Protein AF-A0A5C9BPL4-F1 (afdb_monomer)

Nearest PDB structures (foldseek):
  8p8g-assembly1_A  TM=9.977E-01  e=1.700E-07  Azotobacter vinelandii DJ
  6o7s-assembly1_C  TM=9.932E-01  e=1.822E-07  Azotobacter vinelandii
  8bts-assembly2_H  TM=9.972E-01  e=3.629E-07  Azotobacter vinelandii DJ
  6bbl-assembly1_C  TM=9.872E-01  e=3.388E-07  Azotobacter vinelandii

pLDDT: mean 75.64, std 17.24, range [38.12, 92.31]

Structure (mmCIF, N/CA/C/O backbone):
data_AF-A0A5C9BPL4-F1
#
_entry.id   AF-A0A5C9BPL4-F1
#
loop_
_atom_site.group_PDB
_atom_site.id
_atom_site.type_symbol
_atom_site.label_atom_id
_a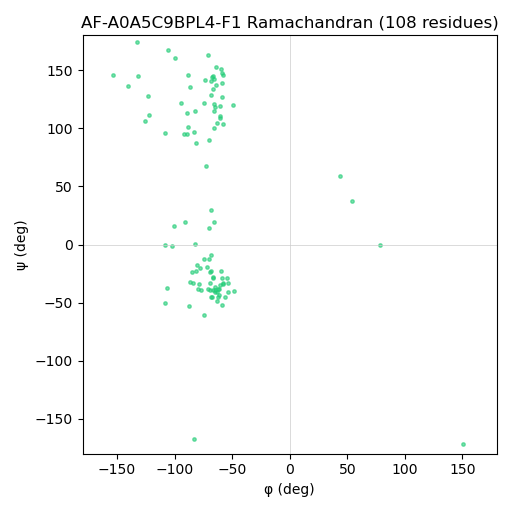tom_site.label_alt_id
_atom_site.label_comp_id
_atom_site.label_asym_id
_atom_site.label_entity_id
_atom_site.label_seq_id
_atom_site.pdbx_PDB_ins_code
_atom_site.Cartn_x
_atom_site.Cartn_y
_atom_site.Cartn_z
_atom_site.occupancy
_atom_site.B_iso_or_equiv
_atom_site.auth_seq_id
_atom_site.auth_comp_id
_atom_site.auth_asym_id
_atom_site.auth_atom_id
_atom_site.pdbx_PDB_model_num
ATOM 1 N N . MET A 1 1 ? -20.343 15.724 -4.264 1.00 44.75 1 MET A N 1
ATOM 2 C CA . MET A 1 1 ? -19.565 14.916 -3.305 1.00 44.75 1 MET A CA 1
ATOM 3 C C . MET A 1 1 ? -20.401 14.808 -2.049 1.00 44.75 1 MET A C 1
ATOM 5 O O . MET A 1 1 ? -20.793 15.842 -1.529 1.00 44.75 1 MET A O 1
ATOM 9 N N . THR A 1 2 ? -20.761 13.600 -1.634 1.00 50.06 2 THR A N 1
ATOM 10 C CA . THR A 1 2 ? -21.468 13.350 -0.374 1.00 50.06 2 THR A CA 1
ATOM 11 C C . THR A 1 2 ? -20.543 13.715 0.783 1.00 50.06 2 THR A C 1
ATOM 13 O O . THR A 1 2 ? -19.474 13.130 0.939 1.00 50.06 2 THR A O 1
ATOM 16 N N . THR A 1 3 ? -20.910 14.737 1.550 1.00 69.44 3 THR A N 1
ATOM 17 C CA . THR A 1 3 ? -20.178 15.170 2.741 1.00 69.44 3 THR A CA 1
ATOM 18 C C . THR A 1 3 ? -20.579 14.272 3.904 1.00 69.44 3 THR A C 1
ATOM 20 O O . THR A 1 3 ? -21.534 14.576 4.611 1.00 69.44 3 THR A O 1
ATOM 23 N N . LEU A 1 4 ? -19.891 13.140 4.054 1.00 78.56 4 LEU A N 1
ATOM 24 C CA . LEU A 1 4 ? -19.980 12.339 5.274 1.00 78.56 4 LEU A CA 1
ATOM 25 C C . LEU A 1 4 ? -19.422 13.147 6.448 1.00 78.56 4 LEU A C 1
ATOM 27 O O . LEU A 1 4 ? -18.394 13.820 6.322 1.00 78.56 4 LEU A O 1
ATOM 31 N N . SER A 1 5 ? -20.110 13.087 7.580 1.00 85.44 5 SER A N 1
ATOM 32 C CA . SER A 1 5 ? -19.636 13.648 8.838 1.00 85.44 5 SER A CA 1
ATOM 33 C C . SER A 1 5 ? -18.466 12.828 9.395 1.00 85.44 5 SER A C 1
ATOM 35 O O . SER A 1 5 ? -18.194 11.692 8.985 1.00 85.44 5 SER A O 1
ATOM 37 N N . ARG A 1 6 ? -17.731 13.422 10.342 1.00 82.19 6 ARG A N 1
ATOM 38 C CA . ARG A 1 6 ? -16.583 12.765 10.978 1.00 82.19 6 ARG A CA 1
ATOM 39 C C . ARG A 1 6 ? -17.002 11.493 11.718 1.00 82.19 6 ARG A C 1
ATOM 41 O O . ARG A 1 6 ? -16.361 10.464 11.554 1.00 82.19 6 ARG A O 1
ATOM 48 N N . GLU A 1 7 ? -18.114 11.566 12.440 1.00 84.56 7 GLU A N 1
ATOM 49 C CA . GLU A 1 7 ? -18.668 10.460 13.226 1.00 84.56 7 GLU A CA 1
ATOM 50 C C . GLU A 1 7 ? -19.113 9.294 12.335 1.00 84.56 7 GLU A C 1
ATOM 52 O O . GLU A 1 7 ? -18.812 8.140 12.628 1.00 84.56 7 GLU A O 1
ATOM 57 N N . GLU A 1 8 ? -19.742 9.586 11.194 1.00 87.12 8 GLU A N 1
ATOM 58 C CA . GLU A 1 8 ? -20.104 8.563 10.203 1.00 87.12 8 GLU A CA 1
ATOM 59 C C . GLU A 1 8 ? -18.863 7.907 9.587 1.00 87.12 8 GLU A C 1
ATOM 61 O O . GLU A 1 8 ? -18.848 6.705 9.337 1.00 87.12 8 GLU A O 1
ATOM 66 N N . THR A 1 9 ? -17.793 8.674 9.368 1.00 86.38 9 THR A N 1
ATOM 67 C CA . THR A 1 9 ? -16.538 8.131 8.832 1.00 86.38 9 THR A CA 1
ATOM 68 C C . THR A 1 9 ? -15.839 7.224 9.848 1.00 86.38 9 THR A C 1
ATOM 70 O O . THR A 1 9 ? -15.315 6.177 9.468 1.00 86.38 9 THR A O 1
ATOM 73 N N . ASP A 1 10 ? -15.859 7.584 11.132 1.00 86.69 10 ASP A N 1
ATOM 74 C CA . ASP A 1 10 ? -15.314 6.754 12.210 1.00 86.69 10 ASP A CA 1
ATOM 75 C C . ASP A 1 10 ? -16.121 5.457 12.397 1.00 86.69 10 ASP A C 1
ATOM 77 O O . ASP A 1 10 ? -15.531 4.386 12.561 1.00 86.69 10 ASP A O 1
ATOM 81 N N . ALA A 1 11 ? -17.453 5.523 12.286 1.00 89.00 11 ALA A N 1
ATOM 82 C CA . ALA A 1 11 ? -18.321 4.344 12.309 1.00 89.00 11 ALA A CA 1
ATOM 83 C C . ALA A 1 11 ? -18.022 3.391 11.138 1.00 89.00 11 ALA A C 1
ATOM 85 O O . ALA A 1 11 ? -17.817 2.196 11.347 1.00 89.00 11 ALA A O 1
ATOM 86 N N . LEU A 1 12 ? -17.872 3.925 9.923 1.0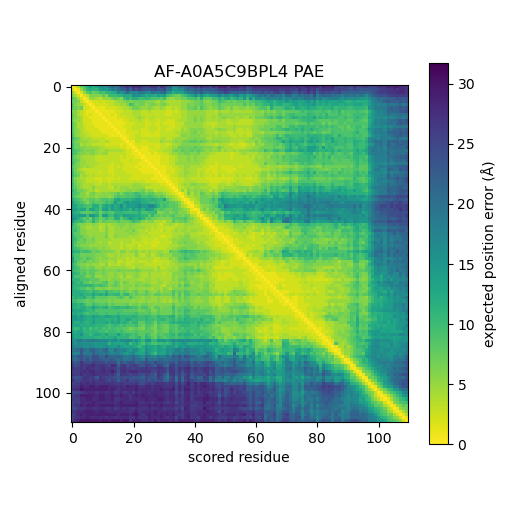0 89.62 12 LEU A N 1
ATOM 87 C CA . LEU A 1 12 ? -17.490 3.136 8.747 1.00 89.62 12 LEU A CA 1
ATOM 88 C C . LEU A 1 12 ? -16.114 2.473 8.906 1.00 89.62 12 LEU A C 1
ATOM 90 O O . LEU A 1 12 ? -15.911 1.336 8.479 1.00 89.62 12 LEU A O 1
ATOM 94 N N . ILE A 1 13 ? -15.147 3.164 9.522 1.00 89.44 13 ILE A N 1
ATOM 95 C CA . ILE A 1 13 ? -13.830 2.581 9.813 1.00 89.44 13 ILE A CA 1
ATOM 96 C C . ILE A 1 13 ? -13.971 1.405 10.788 1.00 89.44 13 ILE A C 1
ATOM 98 O O . ILE A 1 13 ? -13.306 0.385 10.591 1.00 89.44 13 ILE A O 1
ATOM 102 N N . ALA A 1 14 ? -14.828 1.521 11.807 1.00 89.50 14 ALA A N 1
ATOM 103 C CA . ALA A 1 14 ? -15.079 0.445 12.762 1.00 89.50 14 ALA A CA 1
ATOM 104 C C . ALA A 1 14 ? -15.703 -0.784 12.082 1.00 89.50 14 ALA A C 1
ATOM 106 O O . ALA A 1 14 ? -15.153 -1.876 12.218 1.00 89.50 14 ALA A O 1
ATOM 107 N N . GLU A 1 15 ? -16.747 -0.598 11.269 1.00 91.12 15 GLU A N 1
ATOM 108 C CA . GLU A 1 15 ? -17.413 -1.678 10.520 1.00 91.12 15 GLU A CA 1
ATOM 109 C C . GLU A 1 15 ? -16.431 -2.456 9.627 1.00 91.12 15 GLU A C 1
ATOM 111 O O . GLU A 1 15 ? -16.384 -3.686 9.631 1.00 91.12 15 GLU A O 1
ATOM 116 N N . VAL A 1 16 ? -15.566 -1.748 8.893 1.00 90.75 16 VAL A N 1
ATOM 117 C CA . VAL A 1 16 ? -14.560 -2.380 8.021 1.00 90.75 16 VAL A CA 1
ATOM 118 C C . VAL A 1 16 ? -13.508 -3.153 8.827 1.00 90.75 16 VAL A C 1
ATOM 120 O O . VAL A 1 16 ? -12.930 -4.129 8.337 1.00 90.75 16 VAL A O 1
ATOM 123 N N . LEU A 1 17 ? -13.227 -2.728 10.060 1.00 89.62 17 LEU A N 1
ATOM 124 C CA . LEU A 1 17 ? -12.228 -3.353 10.919 1.00 89.62 17 LEU A CA 1
ATOM 125 C C . LEU A 1 17 ? -12.712 -4.652 11.578 1.00 89.62 17 LEU A C 1
ATOM 127 O O . LEU A 1 17 ? -11.863 -5.451 11.971 1.00 89.62 17 LEU A O 1
ATOM 131 N N . GLU A 1 18 ? -14.019 -4.901 11.676 1.00 90.31 18 GLU A N 1
ATOM 132 C CA . GLU A 1 18 ? -14.585 -6.116 12.293 1.00 90.31 18 GLU A CA 1
ATOM 133 C C . GLU A 1 18 ? -14.276 -7.402 11.515 1.00 90.31 18 GLU A C 1
ATOM 135 O O . GLU A 1 18 ? -14.150 -8.475 12.100 1.00 90.31 18 GLU A O 1
ATOM 140 N N . VAL A 1 19 ? -14.082 -7.302 10.198 1.00 92.31 19 VAL A N 1
ATOM 141 C CA . VAL A 1 19 ? -13.785 -8.455 9.328 1.00 92.31 19 VAL A CA 1
ATOM 142 C C . VAL A 1 19 ? -12.359 -8.989 9.541 1.00 92.31 19 VAL A C 1
ATOM 144 O O . VAL A 1 19 ? -12.041 -10.122 9.173 1.00 92.31 19 VAL A O 1
ATOM 147 N N . TYR A 1 20 ? -11.465 -8.185 10.121 1.00 88.38 20 TYR A N 1
ATOM 148 C CA . TYR A 1 20 ? -10.064 -8.557 10.288 1.00 88.38 20 TYR A CA 1
ATOM 149 C C . TYR A 1 20 ? -9.808 -9.322 11.596 1.00 88.38 20 TYR A C 1
ATOM 151 O O . TYR A 1 20 ? -10.362 -8.987 12.638 1.00 88.38 20 TYR A O 1
ATOM 159 N N . PRO A 1 21 ? -8.865 -10.283 11.600 1.00 91.12 21 PRO A N 1
ATOM 160 C CA . PRO A 1 21 ? -8.418 -10.923 12.835 1.00 91.12 21 PRO A CA 1
ATOM 161 C C . PRO A 1 21 ? -7.724 -9.909 13.758 1.00 91.12 21 PRO A C 1
ATOM 163 O O . PRO A 1 21 ? -7.075 -8.978 13.276 1.00 91.12 21 PRO A O 1
ATOM 166 N N . GLU A 1 22 ? -7.759 -10.134 15.076 1.00 89.12 22 GLU A N 1
ATOM 167 C CA . GLU A 1 22 ? -7.332 -9.164 16.107 1.00 89.12 22 GLU A CA 1
ATOM 168 C C . GLU A 1 22 ? -5.963 -8.508 15.854 1.00 89.12 22 GLU A C 1
ATOM 170 O O . GLU A 1 22 ? -5.769 -7.311 16.081 1.00 89.12 22 GLU A O 1
ATOM 175 N N . LYS A 1 23 ? -4.984 -9.280 15.362 1.00 87.19 23 LYS A N 1
ATOM 176 C CA . LYS A 1 23 ? -3.641 -8.769 15.047 1.00 87.19 23 LYS A CA 1
ATOM 177 C C . LYS A 1 23 ? -3.662 -7.793 13.869 1.00 87.19 23 LYS A C 1
ATOM 179 O O . LYS A 1 23 ? -3.026 -6.744 13.926 1.00 87.19 23 LYS A O 1
ATOM 184 N N . ALA A 1 24 ? -4.386 -8.140 12.806 1.00 87.31 24 ALA A N 1
ATOM 185 C CA . ALA A 1 24 ? -4.523 -7.293 11.629 1.00 87.31 24 ALA A CA 1
ATOM 186 C C . ALA A 1 24 ? -5.385 -6.065 11.934 1.00 87.31 24 ALA A C 1
ATOM 188 O O . ALA A 1 24 ? -5.044 -4.970 11.499 1.00 87.31 24 ALA A O 1
ATOM 189 N N . GLN A 1 25 ? -6.434 -6.230 12.738 1.00 88.75 25 GLN A N 1
ATOM 190 C CA . GLN A 1 25 ? -7.312 -5.154 13.181 1.00 88.75 25 GLN A CA 1
ATOM 191 C C . GLN A 1 25 ? -6.533 -4.067 13.939 1.00 88.75 25 GLN A C 1
ATOM 193 O O . GLN A 1 25 ? -6.559 -2.901 13.546 1.00 88.75 25 GLN A O 1
ATOM 198 N N . LYS A 1 26 ? -5.744 -4.451 14.956 1.00 88.00 26 LYS A N 1
ATOM 199 C CA . LYS A 1 26 ? -4.915 -3.519 15.748 1.00 88.00 26 LYS A CA 1
ATOM 200 C C . LYS A 1 26 ? -3.881 -2.770 14.910 1.00 88.00 26 LYS A C 1
ATOM 202 O O . LYS A 1 26 ? -3.563 -1.619 15.207 1.00 88.00 26 LYS A O 1
ATOM 207 N N . ASP A 1 27 ? -3.326 -3.411 13.886 1.00 88.50 27 ASP A N 1
ATOM 208 C CA . ASP A 1 27 ? -2.357 -2.761 13.006 1.00 88.50 27 ASP A CA 1
ATOM 209 C C . ASP A 1 27 ? -3.034 -1.869 11.960 1.00 88.50 27 ASP A C 1
ATOM 211 O O . ASP A 1 27 ? -2.551 -0.767 11.709 1.00 88.50 27 ASP A O 1
ATOM 215 N N . ARG A 1 28 ? -4.180 -2.275 11.399 1.00 88.94 28 ARG A N 1
ATOM 216 C CA . ARG A 1 28 ? -4.946 -1.478 10.425 1.00 88.94 28 ARG A CA 1
ATOM 217 C C . ARG A 1 28 ? -5.596 -0.248 11.051 1.00 88.94 28 ARG A C 1
ATOM 219 O O . ARG A 1 28 ? -5.606 0.789 10.396 1.00 88.94 28 ARG A O 1
ATOM 226 N N . ALA A 1 29 ? -6.023 -0.317 12.311 1.00 89.19 29 ALA A N 1
ATOM 227 C CA . ALA A 1 29 ? -6.555 0.831 13.046 1.00 89.19 29 ALA A CA 1
ATOM 228 C C . ALA A 1 29 ? -5.556 2.002 13.126 1.00 89.19 29 ALA A C 1
ATOM 230 O O . ALA A 1 29 ? -5.943 3.157 13.046 1.00 89.19 29 ALA A O 1
ATOM 231 N N . LYS A 1 30 ? -4.245 1.727 13.186 1.00 89.00 30 LYS A N 1
ATOM 232 C CA . LYS A 1 30 ? -3.194 2.769 13.198 1.00 89.00 30 LYS A CA 1
ATOM 233 C C . LYS A 1 30 ? -2.971 3.426 11.829 1.00 89.00 30 LYS A C 1
ATOM 235 O O . LYS A 1 30 ? -2.226 4.403 11.729 1.00 89.00 30 LYS A O 1
ATOM 240 N N . HIS A 1 31 ? -3.523 2.835 10.771 1.00 88.75 31 HIS A N 1
ATOM 241 C CA . HIS A 1 31 ? -3.356 3.242 9.377 1.00 88.75 31 HIS A CA 1
ATOM 242 C C . HIS A 1 31 ? -4.621 3.890 8.787 1.00 88.75 31 HIS A C 1
ATOM 244 O O . HIS A 1 31 ? -4.592 4.278 7.621 1.00 88.75 31 HIS A O 1
ATOM 250 N N . LEU A 1 32 ? -5.704 4.006 9.562 1.00 87.31 32 LEU A N 1
ATOM 251 C CA . LEU A 1 32 ? -6.968 4.631 9.174 1.00 87.31 32 LEU A CA 1
ATOM 252 C C . LEU A 1 32 ? -7.281 5.745 10.174 1.00 87.31 32 LEU A C 1
ATOM 254 O O . LEU A 1 32 ? -7.252 5.508 11.376 1.00 87.31 32 LEU A O 1
ATOM 258 N N . ALA A 1 33 ? -7.547 6.951 9.683 1.00 86.50 33 ALA A N 1
ATOM 259 C CA . ALA A 1 33 ? -7.939 8.080 10.515 1.00 86.50 33 ALA A CA 1
ATOM 260 C C . ALA A 1 33 ? -8.776 9.067 9.699 1.00 86.50 33 ALA A C 1
ATOM 262 O O . ALA A 1 33 ? -8.517 9.271 8.509 1.00 86.50 33 ALA A O 1
ATOM 263 N N . THR A 1 34 ? -9.750 9.708 10.340 1.00 85.44 34 THR A N 1
ATOM 264 C CA . THR A 1 34 ? -10.453 10.858 9.765 1.00 85.44 34 THR A CA 1
ATOM 265 C C . THR A 1 34 ? -9.504 12.036 9.629 1.00 85.44 34 THR A C 1
ATOM 267 O O . THR A 1 34 ? -8.781 12.365 10.573 1.00 85.44 34 THR A O 1
ATOM 270 N N . ASN A 1 35 ? -9.522 12.695 8.473 1.00 83.44 35 ASN A N 1
ATOM 271 C CA . ASN A 1 35 ? -8.668 13.849 8.250 1.00 83.44 35 ASN A CA 1
ATOM 272 C C . ASN A 1 35 ? -9.107 15.028 9.126 1.00 83.44 35 ASN A C 1
ATOM 274 O O . ASN A 1 35 ? -10.268 15.431 9.097 1.00 83.44 35 ASN A O 1
ATOM 278 N N . ASP A 1 36 ? -8.154 15.606 9.848 1.00 80.56 36 ASP A N 1
ATOM 279 C CA . ASP A 1 36 ? -8.342 16.823 10.622 1.00 80.56 36 ASP A CA 1
ATOM 280 C C . ASP A 1 36 ? -7.332 17.862 10.139 1.00 80.56 36 ASP A C 1
ATOM 282 O O . ASP A 1 36 ? -6.123 17.702 10.315 1.00 80.56 36 ASP A O 1
ATOM 286 N N . GLN A 1 37 ? -7.832 18.918 9.499 1.00 77.94 37 GLN A N 1
ATOM 287 C CA . GLN A 1 37 ? -6.997 19.963 8.906 1.00 77.94 37 GLN A CA 1
ATOM 288 C C . GLN A 1 37 ? -6.292 20.829 9.958 1.00 77.94 37 GLN A C 1
ATOM 290 O O . GLN A 1 37 ? -5.373 21.567 9.616 1.00 77.94 37 GLN A O 1
ATOM 295 N N . THR A 1 38 ? -6.692 20.733 11.230 1.00 79.31 38 THR A N 1
ATOM 296 C CA . THR A 1 38 ? -6.058 21.461 12.338 1.00 79.31 38 THR A CA 1
ATOM 297 C C . THR A 1 38 ? -4.779 20.784 12.839 1.00 79.31 38 THR A C 1
ATOM 299 O O . THR A 1 38 ? -3.960 21.409 13.514 1.00 79.31 38 THR A O 1
ATOM 302 N N . ILE A 1 39 ? -4.571 19.504 12.507 1.00 76.62 39 ILE A N 1
ATOM 303 C CA . ILE A 1 39 ? -3.413 18.737 12.961 1.00 76.62 39 ILE A CA 1
ATOM 304 C C . ILE A 1 39 ? -2.259 18.922 11.970 1.00 76.62 39 ILE A C 1
ATOM 306 O O . ILE A 1 39 ? -2.173 18.241 10.952 1.00 76.62 39 ILE A O 1
ATOM 310 N N . GLU A 1 40 ? -1.299 19.782 12.312 1.00 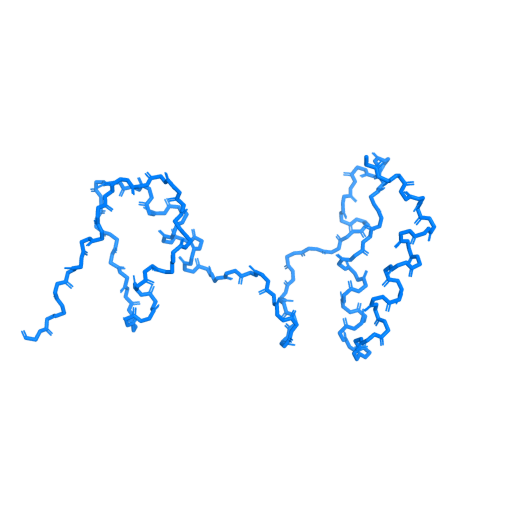72.81 40 GLU A N 1
ATOM 311 C CA . GLU A 1 40 ? -0.104 20.011 11.479 1.00 72.81 40 GLU A CA 1
ATOM 312 C C . GLU A 1 40 ? 0.860 18.807 11.436 1.00 72.81 40 GLU A C 1
ATOM 314 O O . GLU A 1 40 ? 1.650 18.648 10.505 1.00 72.81 40 GLU A O 1
ATOM 319 N N . GLN A 1 41 ? 0.816 17.931 12.447 1.00 74.50 41 GLN A N 1
ATOM 320 C CA . GLN A 1 41 ? 1.717 16.781 12.564 1.00 74.50 41 GLN A CA 1
ATOM 321 C C . GLN A 1 41 ? 0.989 15.461 12.309 1.00 74.50 41 GLN A C 1
ATOM 323 O O . GLN A 1 41 ? 0.461 14.830 13.226 1.00 74.50 41 GLN A O 1
ATOM 328 N N . SER A 1 42 ? 1.071 14.976 11.070 1.00 75.06 42 SER A N 1
ATOM 329 C CA . SER A 1 42 ? 0.479 13.703 10.626 1.00 75.06 42 SER A CA 1
ATOM 330 C C . SER A 1 42 ? 0.896 12.486 11.462 1.00 75.06 42 SER A C 1
ATOM 332 O O . SER A 1 42 ? 0.099 11.572 11.649 1.00 75.06 42 SER A O 1
ATOM 334 N N . LYS A 1 43 ? 2.099 12.493 12.058 1.00 71.00 43 LYS A N 1
ATOM 335 C CA . LYS A 1 43 ? 2.595 11.421 12.947 1.00 71.00 43 LYS A CA 1
ATOM 336 C C . LYS A 1 43 ? 1.731 11.187 14.192 1.00 71.00 43 LYS A C 1
ATOM 338 O O . LYS A 1 43 ? 1.818 10.113 14.776 1.00 71.00 43 LYS A O 1
ATOM 343 N N . LYS A 1 44 ? 0.945 12.182 14.616 1.00 70.94 44 LYS A N 1
ATOM 344 C CA . LYS A 1 44 ? 0.029 12.069 15.762 1.00 70.94 44 LYS A CA 1
ATOM 345 C C . LYS A 1 44 ? -1.295 11.396 15.392 1.00 70.94 44 LYS A C 1
ATOM 347 O O . LYS A 1 44 ? -1.959 10.869 16.271 1.00 70.94 44 LYS A O 1
ATOM 352 N N . CYS A 1 45 ? -1.656 11.420 14.109 1.00 74.44 45 CYS A N 1
ATOM 353 C CA . CYS A 1 45 ? -2.953 10.973 13.605 1.00 74.44 45 CYS A CA 1
ATOM 354 C C . CYS A 1 45 ? -2.858 9.631 12.860 1.00 74.44 45 CYS A C 1
ATOM 356 O O . CYS A 1 45 ? -3.727 8.780 13.005 1.00 74.44 45 CYS A O 1
ATOM 358 N N . ILE A 1 46 ? -1.780 9.399 12.103 1.00 86.94 46 ILE A N 1
ATOM 359 C CA . ILE A 1 46 ? -1.640 8.209 11.261 1.00 86.94 46 ILE A CA 1
ATOM 360 C C . ILE A 1 46 ? -0.215 7.655 11.288 1.00 86.94 46 ILE A C 1
ATOM 362 O O . ILE A 1 46 ? 0.778 8.376 11.169 1.00 86.94 46 ILE A O 1
ATOM 366 N N . THR A 1 47 ? -0.097 6.333 11.405 1.00 86.56 47 THR A N 1
ATOM 367 C CA . THR A 1 47 ? 1.178 5.637 11.207 1.00 86.56 47 THR A CA 1
ATOM 368 C C . THR A 1 47 ? 1.353 5.333 9.722 1.00 86.56 47 THR A C 1
ATOM 370 O O . THR A 1 47 ? 0.442 4.838 9.068 1.00 86.56 47 THR A O 1
ATOM 373 N N . SER A 1 48 ? 2.535 5.570 9.161 1.00 87.75 48 SER A N 1
ATOM 374 C CA . SER A 1 48 ? 2.849 5.252 7.761 1.00 87.75 48 SER A CA 1
ATOM 375 C C . SER A 1 48 ? 4.195 4.528 7.647 1.00 87.75 48 SER A C 1
ATOM 377 O O . SER A 1 48 ? 4.877 4.296 8.646 1.00 87.75 48 SER A O 1
ATOM 379 N N . ASN A 1 49 ? 4.549 4.081 6.436 1.00 87.19 49 ASN A N 1
ATOM 380 C CA . ASN A 1 49 ? 5.812 3.388 6.140 1.00 87.19 49 ASN A CA 1
ATOM 381 C C . ASN A 1 49 ? 6.116 2.152 7.024 1.00 87.19 49 ASN A C 1
ATOM 383 O O . ASN A 1 49 ? 7.253 1.881 7.406 1.00 87.19 49 ASN A O 1
ATOM 387 N N . ARG A 1 50 ? 5.082 1.374 7.364 1.00 89.56 50 ARG A N 1
ATOM 388 C CA . ARG A 1 50 ? 5.225 0.052 7.995 1.00 89.56 50 ARG A CA 1
ATOM 389 C C . ARG A 1 50 ? 5.075 -1.066 6.969 1.00 89.56 50 ARG A C 1
ATOM 391 O O . ARG A 1 50 ? 4.547 -0.841 5.874 1.00 89.56 50 ARG A O 1
ATOM 398 N N . LYS A 1 51 ? 5.566 -2.260 7.312 1.00 88.50 51 LYS A N 1
ATOM 399 C CA . LYS A 1 51 ? 5.420 -3.465 6.483 1.00 88.50 51 LYS A CA 1
ATOM 400 C C . LYS A 1 51 ? 3.933 -3.753 6.269 1.00 88.50 51 LYS A C 1
ATOM 402 O O . LYS A 1 51 ? 3.138 -3.593 7.188 1.00 88.50 51 LYS A O 1
ATOM 407 N N . SER A 1 52 ? 3.563 -4.137 5.050 1.00 87.81 52 SER A N 1
ATOM 408 C CA . SER A 1 52 ? 2.193 -4.570 4.771 1.00 87.81 52 SER A CA 1
ATOM 409 C C . SER A 1 52 ? 1.908 -5.887 5.487 1.00 87.81 52 SER A C 1
ATOM 411 O O . SER A 1 52 ? 2.797 -6.730 5.608 1.00 87.81 52 SER A O 1
ATOM 413 N N . LEU A 1 53 ? 0.673 -6.050 5.957 1.00 88.75 53 LEU A N 1
ATOM 414 C CA . LEU A 1 53 ? 0.222 -7.312 6.528 1.00 88.75 53 LEU A CA 1
ATOM 415 C C . LEU A 1 53 ? 0.168 -8.386 5.425 1.00 88.75 53 LEU A C 1
ATOM 417 O O . LEU A 1 53 ? -0.139 -8.065 4.274 1.00 88.75 53 LEU A O 1
ATOM 421 N N . PRO A 1 54 ? 0.478 -9.652 5.732 1.00 87.06 54 PRO A N 1
ATOM 422 C CA . PRO A 1 54 ? 0.337 -10.731 4.763 1.00 87.06 54 PRO A CA 1
ATOM 423 C C . PRO A 1 54 ? -1.148 -10.979 4.456 1.00 87.06 54 PRO A C 1
ATOM 425 O O . PRO A 1 54 ? -1.987 -10.912 5.350 1.00 87.06 54 PRO A O 1
ATOM 428 N N . GLY A 1 55 ? -1.476 -11.257 3.191 1.00 85.50 55 GLY A N 1
ATOM 429 C CA . GLY A 1 55 ? -2.826 -11.668 2.778 1.00 85.50 55 GLY A CA 1
ATOM 430 C C . GLY A 1 55 ? -3.876 -10.557 2.644 1.00 85.50 55 GLY A C 1
ATOM 431 O O . GLY A 1 55 ? -4.991 -10.848 2.236 1.00 85.50 55 GLY A O 1
ATOM 432 N N . VAL A 1 56 ? -3.548 -9.284 2.909 1.00 83.44 56 VAL A N 1
ATOM 433 C CA . VAL A 1 56 ? -4.523 -8.166 2.842 1.00 83.44 56 VAL A CA 1
ATOM 434 C C . VAL A 1 56 ? -4.613 -7.477 1.472 1.00 83.44 56 VAL A C 1
ATOM 436 O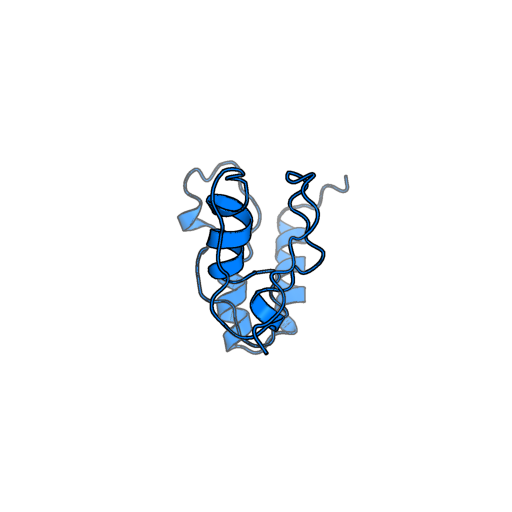 O . VAL A 1 56 ? -5.038 -6.328 1.402 1.00 83.44 56 VAL A O 1
ATOM 439 N N . MET A 1 57 ? -4.163 -8.142 0.399 1.00 86.50 57 MET A N 1
ATOM 440 C CA . MET A 1 57 ? -4.157 -7.617 -0.980 1.00 86.50 57 MET A CA 1
ATOM 441 C C . MET A 1 57 ? -3.670 -6.156 -1.072 1.00 86.50 57 MET A C 1
ATOM 443 O O . MET A 1 57 ? -4.386 -5.250 -1.488 1.00 86.50 57 MET A O 1
ATOM 447 N N . THR A 1 58 ? -2.436 -5.907 -0.621 1.00 87.69 58 THR A N 1
ATOM 448 C CA . THR A 1 58 ? -1.840 -4.561 -0.645 1.00 87.69 58 THR A CA 1
ATOM 449 C C . THR A 1 58 ? -1.616 -4.068 -2.077 1.00 87.69 58 THR A C 1
ATOM 451 O O . THR A 1 58 ? -1.188 -4.825 -2.940 1.00 87.69 58 THR A O 1
ATOM 454 N N . ILE A 1 59 ? -1.835 -2.772 -2.309 1.00 88.50 59 ILE A N 1
ATOM 455 C CA . ILE A 1 59 ? -1.640 -2.107 -3.613 1.00 88.50 59 ILE A CA 1
ATOM 456 C C . ILE A 1 59 ? -0.153 -1.733 -3.833 1.00 88.50 59 ILE A C 1
ATOM 458 O O . ILE A 1 59 ? 0.230 -1.136 -4.835 1.00 88.50 59 ILE A O 1
ATOM 462 N N . ARG A 1 60 ? 0.731 -2.049 -2.878 1.00 86.75 60 ARG A N 1
ATOM 463 C CA . ARG A 1 60 ? 2.154 -1.692 -2.961 1.00 86.75 60 ARG A CA 1
ATOM 464 C C . ARG A 1 60 ? 2.909 -2.548 -3.979 1.00 86.75 60 ARG A C 1
ATOM 466 O O . ARG A 1 60 ? 2.734 -3.760 -4.034 1.00 86.75 60 ARG A O 1
ATOM 473 N N . GLY A 1 61 ? 3.833 -1.907 -4.693 1.00 88.06 61 GLY A N 1
ATOM 474 C CA . GLY A 1 61 ? 4.868 -2.581 -5.475 1.00 88.06 61 GLY A CA 1
ATOM 475 C C . GLY A 1 61 ? 6.087 -2.990 -4.637 1.00 88.06 61 GLY A C 1
ATOM 476 O O . GLY A 1 61 ? 6.079 -2.949 -3.405 1.00 88.06 61 GLY A O 1
ATOM 477 N N . CYS A 1 62 ? 7.166 -3.358 -5.325 1.00 88.00 62 CYS A N 1
ATOM 478 C CA . CYS A 1 62 ? 8.450 -3.708 -4.721 1.00 88.00 62 CYS A CA 1
ATOM 479 C C . CYS A 1 62 ? 9.500 -2.599 -4.918 1.00 88.00 62 CYS A C 1
ATOM 481 O O . CYS A 1 62 ? 9.333 -1.697 -5.740 1.00 88.00 62 CYS A O 1
ATOM 483 N N . ALA A 1 63 ? 10.618 -2.687 -4.191 1.00 86.69 63 ALA A N 1
ATOM 484 C CA . ALA A 1 63 ? 11.720 -1.729 -4.321 1.00 86.69 63 ALA A CA 1
ATOM 485 C C . ALA A 1 63 ? 12.276 -1.651 -5.756 1.00 86.69 63 ALA A C 1
ATOM 487 O O . ALA A 1 63 ? 12.632 -0.568 -6.208 1.00 86.69 63 ALA A O 1
ATOM 488 N N . TYR A 1 64 ? 12.280 -2.768 -6.492 1.00 85.88 64 TYR A N 1
ATOM 489 C CA . TYR A 1 64 ? 12.694 -2.808 -7.896 1.00 85.88 64 TYR A CA 1
ATOM 490 C C . TYR A 1 64 ? 11.762 -1.998 -8.815 1.00 85.88 64 TYR A C 1
ATOM 492 O O . TYR A 1 64 ? 12.238 -1.286 -9.696 1.00 85.88 64 TYR A O 1
ATOM 500 N N . ALA A 1 65 ? 10.444 -2.033 -8.580 1.00 85.06 65 ALA A N 1
ATOM 501 C CA . ALA A 1 65 ? 9.504 -1.184 -9.313 1.00 85.06 65 ALA A CA 1
ATOM 502 C C . ALA A 1 65 ? 9.787 0.308 -9.056 1.00 85.06 65 ALA A C 1
ATOM 504 O O . ALA A 1 65 ? 9.744 1.109 -9.985 1.00 85.06 65 ALA A O 1
ATOM 505 N N . GLY A 1 66 ? 10.153 0.667 -7.821 1.00 84.75 66 GLY A N 1
ATOM 506 C CA . GLY A 1 66 ? 10.551 2.031 -7.466 1.00 84.75 66 GLY A CA 1
ATOM 507 C C . GLY A 1 66 ? 11.879 2.465 -8.095 1.00 84.75 66 GLY A C 1
ATOM 508 O O . GLY A 1 66 ? 11.968 3.555 -8.650 1.00 84.75 66 GLY A O 1
ATOM 509 N N . SER A 1 67 ? 12.913 1.623 -8.060 1.00 85.00 67 SER A N 1
ATOM 510 C CA . SER A 1 67 ? 14.221 1.984 -8.615 1.00 85.00 67 SER A CA 1
ATOM 511 C C . SER A 1 67 ? 14.216 1.960 -10.142 1.00 85.00 67 SER A C 1
ATOM 513 O O . SER A 1 67 ? 14.436 2.993 -10.768 1.00 85.00 67 SER A O 1
ATOM 515 N N . LYS A 1 68 ? 13.932 0.808 -10.754 1.00 82.81 68 LYS A N 1
ATOM 516 C CA . LYS A 1 68 ? 14.018 0.614 -12.205 1.00 82.81 68 LYS A CA 1
ATOM 517 C C . LYS A 1 68 ? 12.835 1.230 -12.940 1.00 82.81 68 LYS A C 1
ATOM 519 O O . LYS A 1 68 ? 13.023 1.785 -14.013 1.00 82.81 68 LYS A O 1
ATOM 524 N N . GLY A 1 69 ? 11.627 1.130 -12.390 1.00 81.31 69 GLY A N 1
ATOM 525 C CA . GLY A 1 69 ? 10.412 1.616 -13.052 1.00 81.31 69 GLY A CA 1
ATOM 526 C C . GLY A 1 69 ? 10.202 3.128 -12.955 1.00 81.31 69 GLY A C 1
ATOM 527 O O . GLY A 1 69 ? 9.683 3.715 -13.898 1.00 81.31 69 GLY A O 1
ATOM 528 N N . VAL A 1 70 ? 10.612 3.760 -11.847 1.00 81.38 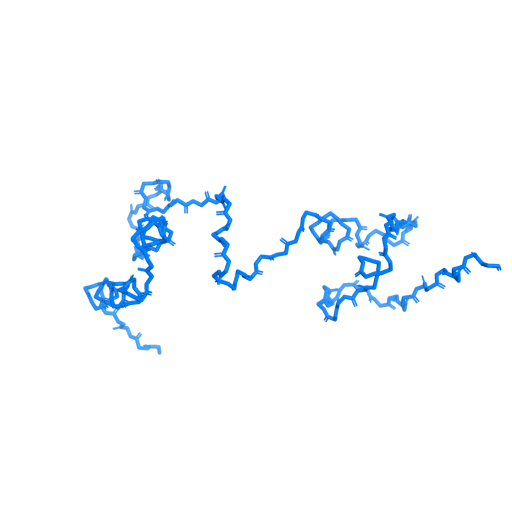70 VAL A N 1
ATOM 529 C CA . VAL A 1 70 ? 10.329 5.186 -11.593 1.00 81.38 70 VAL A CA 1
ATOM 530 C C . VAL A 1 70 ? 11.571 6.063 -11.728 1.00 81.38 70 VAL A C 1
ATOM 532 O O . VAL A 1 70 ? 11.521 7.063 -12.435 1.00 81.38 70 VAL A O 1
ATOM 535 N N . VAL A 1 71 ? 12.682 5.713 -11.072 1.00 84.38 71 VAL A N 1
ATOM 536 C CA . VAL A 1 71 ? 13.865 6.595 -11.003 1.00 84.38 71 VAL A CA 1
ATOM 537 C C . VAL A 1 71 ? 14.813 6.390 -12.185 1.00 84.38 71 VAL A C 1
ATOM 539 O O . VAL A 1 71 ? 15.174 7.348 -12.860 1.00 84.38 71 VAL A O 1
ATOM 542 N N . TRP A 1 72 ? 15.218 5.146 -12.442 1.00 82.62 72 TRP A N 1
ATOM 543 C CA . TRP A 1 72 ? 16.198 4.821 -13.483 1.00 82.62 72 TRP A CA 1
ATOM 544 C C . TRP A 1 72 ? 15.563 4.683 -14.869 1.00 82.62 72 TRP A C 1
ATOM 546 O O . TRP A 1 72 ? 16.170 5.080 -15.857 1.00 82.62 72 TRP A O 1
ATOM 556 N N . GLY A 1 73 ? 14.324 4.191 -14.951 1.00 83.69 73 GLY A N 1
ATOM 557 C CA . GLY A 1 73 ? 13.610 3.946 -16.210 1.00 83.69 73 GLY A CA 1
ATOM 558 C C . GLY A 1 73 ? 13.530 5.140 -17.174 1.00 83.69 73 GLY A C 1
ATOM 559 O O . GLY A 1 73 ? 13.736 4.933 -18.367 1.00 83.69 73 GLY A O 1
ATOM 560 N N . PRO A 1 74 ? 13.288 6.381 -16.707 1.00 85.12 74 PRO A N 1
ATOM 561 C CA . PRO A 1 74 ? 13.251 7.562 -17.575 1.00 85.12 74 PRO A CA 1
ATOM 562 C C . PRO A 1 74 ? 14.601 7.979 -18.180 1.00 85.12 74 PRO A C 1
ATOM 564 O O . PRO A 1 74 ? 14.635 8.868 -19.032 1.00 85.12 74 PRO A O 1
ATOM 567 N N . ILE A 1 75 ? 15.724 7.383 -17.762 1.00 84.94 75 ILE A N 1
ATOM 568 C CA . ILE A 1 75 ? 17.038 7.752 -18.290 1.00 84.94 75 ILE A CA 1
ATOM 569 C C . ILE A 1 75 ? 17.288 7.012 -19.607 1.00 84.94 75 ILE A C 1
ATOM 571 O O . ILE A 1 75 ? 17.716 5.858 -19.612 1.00 84.94 75 ILE A O 1
ATOM 575 N N . LYS A 1 76 ? 17.010 7.705 -20.717 1.00 82.75 76 LYS A N 1
ATOM 576 C CA . LYS A 1 76 ? 17.026 7.170 -22.092 1.00 82.75 76 LYS A CA 1
ATOM 577 C C . LYS A 1 76 ? 18.408 6.801 -22.650 1.00 82.75 76 LYS A C 1
ATOM 579 O O . LYS A 1 76 ? 18.483 5.982 -23.557 1.00 82.75 76 LYS A O 1
ATOM 584 N N . ASP A 1 77 ? 19.482 7.378 -22.110 1.00 87.62 77 ASP A N 1
ATOM 585 C CA . ASP A 1 77 ? 20.846 7.229 -22.649 1.00 87.62 77 ASP A CA 1
ATOM 586 C C . ASP A 1 77 ? 21.680 6.188 -21.868 1.00 87.62 77 ASP A C 1
ATOM 588 O O . ASP A 1 77 ? 22.903 6.144 -21.971 1.00 87.62 77 ASP A O 1
ATOM 592 N N . MET A 1 78 ? 21.020 5.343 -21.067 1.00 75.12 78 MET A N 1
ATOM 593 C CA . MET A 1 78 ? 21.634 4.247 -20.314 1.00 75.12 78 MET A CA 1
ATOM 594 C C . MET A 1 78 ? 20.855 2.944 -20.501 1.00 75.12 78 MET A C 1
ATOM 596 O O . MET A 1 78 ? 19.628 2.937 -20.574 1.00 75.12 78 MET A O 1
ATOM 600 N N . ILE A 1 79 ? 21.576 1.820 -20.529 1.00 83.88 79 ILE A N 1
ATOM 601 C CA . ILE A 1 79 ? 20.975 0.484 -20.582 1.00 83.88 79 ILE A CA 1
ATOM 602 C C . ILE A 1 79 ? 20.744 -0.012 -19.151 1.00 83.88 79 ILE A C 1
ATOM 604 O O . ILE A 1 79 ? 21.691 -0.298 -18.420 1.00 83.88 79 ILE A O 1
ATOM 608 N N . HIS A 1 80 ? 19.476 -0.165 -18.763 1.00 81.94 80 HIS A N 1
ATOM 609 C CA . HIS A 1 80 ? 19.088 -0.681 -17.445 1.00 81.94 80 HIS A CA 1
ATOM 610 C C . HIS A 1 80 ? 18.907 -2.199 -17.491 1.00 81.94 80 HIS A C 1
ATOM 612 O O . HIS A 1 80 ? 17.837 -2.705 -17.842 1.00 81.94 80 HIS A O 1
ATOM 618 N N . ILE A 1 81 ? 19.951 -2.944 -17.127 1.00 84.75 81 ILE A N 1
ATOM 619 C CA . ILE A 1 81 ? 19.898 -4.411 -17.092 1.00 84.75 81 ILE A CA 1
ATOM 620 C C . ILE A 1 81 ? 19.089 -4.869 -15.875 1.00 84.75 81 ILE A C 1
ATOM 622 O O . ILE A 1 81 ? 19.416 -4.575 -14.727 1.00 84.75 81 ILE A O 1
ATOM 626 N N . SER A 1 82 ? 18.028 -5.631 -16.132 1.00 81.94 82 SER A N 1
ATOM 627 C CA . SER A 1 82 ? 17.197 -6.242 -15.092 1.00 81.94 82 SER A CA 1
ATOM 628 C C . SER A 1 82 ? 17.772 -7.611 -14.739 1.00 81.94 82 SER A C 1
ATO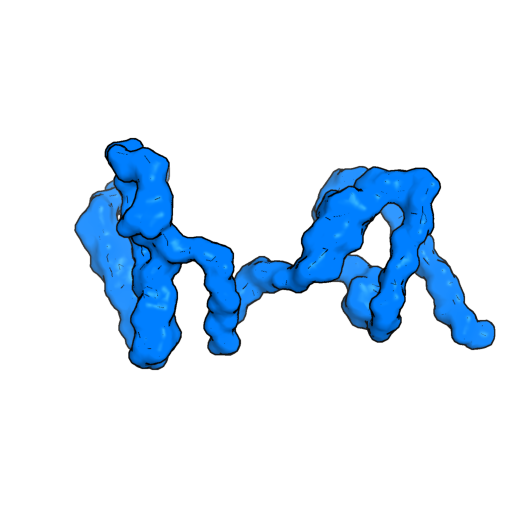M 630 O O . SER A 1 82 ? 17.516 -8.589 -15.437 1.00 81.94 82 SER A O 1
ATOM 632 N N . HIS A 1 83 ? 18.596 -7.680 -13.695 1.00 85.19 83 HIS A N 1
ATOM 633 C CA . HIS A 1 83 ? 19.228 -8.935 -13.292 1.00 85.19 83 HIS A CA 1
ATOM 634 C C . HIS A 1 83 ? 18.277 -9.785 -12.436 1.00 85.19 83 HIS A C 1
ATOM 636 O O . HIS A 1 83 ? 17.907 -9.390 -11.331 1.00 85.19 83 HIS A O 1
ATOM 642 N N . GLY A 1 84 ? 17.874 -10.948 -12.953 1.00 83.25 84 GLY A N 1
ATOM 643 C CA . GLY A 1 84 ? 16.989 -11.887 -12.267 1.00 83.25 84 GLY A CA 1
ATOM 644 C C . GLY A 1 84 ? 16.135 -12.718 -13.233 1.00 83.25 84 GLY A C 1
ATOM 645 O O . GLY A 1 84 ? 16.352 -12.675 -14.445 1.00 83.25 84 GLY A O 1
ATOM 646 N N . PRO A 1 85 ? 15.159 -13.485 -12.716 1.00 83.94 85 PRO A N 1
ATOM 647 C CA . PRO A 1 85 ? 14.212 -14.235 -13.538 1.00 83.94 85 PRO A CA 1
ATOM 648 C C . PRO A 1 85 ? 13.399 -13.324 -14.469 1.00 83.94 85 PRO A C 1
ATOM 650 O O . PRO A 1 85 ? 13.087 -12.185 -14.112 1.00 83.94 85 PRO A O 1
ATOM 653 N N . VAL A 1 86 ? 12.974 -13.857 -15.623 1.00 76.94 86 VAL A N 1
ATOM 654 C CA . VAL A 1 86 ? 12.249 -13.097 -16.664 1.00 76.94 86 VAL A CA 1
ATOM 655 C C . VAL A 1 86 ? 11.011 -12.367 -16.134 1.00 76.94 86 VAL A C 1
ATOM 657 O O . VAL A 1 86 ? 10.732 -11.250 -16.545 1.00 76.94 86 VAL A O 1
ATOM 660 N N . ALA A 1 87 ? 10.319 -12.933 -15.142 1.00 65.31 87 ALA A N 1
ATOM 661 C CA . ALA A 1 87 ? 9.125 -12.330 -14.553 1.00 65.31 87 ALA A CA 1
ATOM 662 C C . ALA A 1 87 ? 9.365 -10.928 -13.954 1.00 65.31 87 ALA A C 1
ATOM 664 O O . ALA A 1 87 ? 8.449 -10.113 -13.935 1.00 65.31 87 ALA A O 1
ATOM 665 N N . VAL A 1 88 ? 10.586 -10.629 -13.490 1.00 62.09 88 VAL A N 1
ATOM 666 C CA . VAL A 1 88 ? 10.961 -9.308 -12.950 1.00 62.09 88 VAL A CA 1
ATOM 667 C C . VAL A 1 88 ? 11.386 -8.341 -14.070 1.00 62.09 88 VAL A C 1
ATOM 669 O O . VAL A 1 88 ? 11.307 -7.122 -13.905 1.00 62.09 88 VAL A O 1
ATOM 672 N N . SER A 1 89 ? 11.831 -8.856 -15.223 1.00 56.62 89 SER A N 1
ATOM 673 C CA . SER A 1 89 ? 12.259 -8.040 -16.366 1.00 56.62 89 SER A CA 1
ATOM 674 C C . SER A 1 89 ? 11.105 -7.658 -17.295 1.00 56.62 89 SER A C 1
ATOM 676 O O . SER A 1 89 ? 11.122 -6.550 -17.835 1.00 56.62 89 SER A O 1
ATOM 678 N N . THR A 1 90 ? 10.085 -8.512 -17.439 1.00 51.94 90 THR A N 1
ATOM 679 C CA . THR A 1 90 ? 8.861 -8.178 -18.179 1.00 51.94 90 THR A CA 1
ATOM 680 C C . THR A 1 90 ? 8.107 -7.045 -17.482 1.00 51.94 90 THR A C 1
ATOM 682 O O . THR A 1 90 ? 7.678 -7.216 -16.338 1.00 51.94 90 THR A O 1
ATOM 685 N N . PRO A 1 91 ? 7.914 -5.885 -18.136 1.00 53.38 91 PRO A N 1
ATOM 686 C CA . PRO A 1 91 ? 7.088 -4.832 -17.576 1.00 53.38 91 PRO A CA 1
ATOM 687 C C . PRO A 1 91 ? 5.641 -5.327 -17.497 1.00 53.38 91 PRO A C 1
ATOM 689 O O . PRO A 1 91 ? 5.034 -5.669 -18.511 1.00 53.38 91 PRO A O 1
ATOM 692 N N . ALA A 1 92 ? 5.068 -5.343 -16.292 1.00 44.94 92 ALA A N 1
ATOM 693 C CA . ALA A 1 92 ? 3.618 -5.281 -16.172 1.00 44.94 92 ALA A CA 1
ATOM 694 C C . ALA A 1 92 ? 3.149 -3.986 -16.870 1.00 44.94 92 ALA A C 1
ATOM 696 O O . ALA A 1 92 ? 3.865 -2.984 -16.794 1.00 44.94 92 ALA A O 1
ATOM 697 N N . PRO A 1 93 ? 1.968 -3.957 -17.511 1.00 43.44 93 PRO A N 1
ATOM 698 C CA . PRO A 1 93 ? 1.457 -2.806 -18.266 1.00 43.44 93 PRO A CA 1
ATOM 699 C C . PRO A 1 93 ? 1.142 -1.564 -17.407 1.00 43.44 93 PRO A C 1
ATOM 701 O O . PRO A 1 93 ? 0.431 -0.668 -17.851 1.00 43.44 93 PRO A O 1
ATOM 704 N N . VAL A 1 94 ? 1.695 -1.461 -16.192 1.00 41.62 94 VAL A N 1
ATOM 705 C CA . VAL A 1 94 ? 1.796 -0.209 -15.438 1.00 41.62 94 VAL A CA 1
ATOM 706 C C . VAL A 1 94 ? 2.868 0.650 -16.114 1.00 41.62 94 VAL A C 1
ATOM 708 O O . VAL A 1 94 ? 3.972 0.852 -15.611 1.00 41.62 94 VAL A O 1
ATOM 711 N N . ALA A 1 95 ? 2.549 1.096 -17.324 1.00 43.75 95 ALA A N 1
ATOM 712 C CA . ALA A 1 95 ? 3.304 2.091 -18.046 1.00 43.75 95 ALA A CA 1
ATOM 713 C C . ALA A 1 95 ? 3.243 3.384 -17.228 1.00 43.75 95 ALA A C 1
ATOM 715 O O . ALA A 1 95 ? 2.229 4.078 -17.216 1.00 43.75 95 ALA A O 1
ATOM 716 N N . VAL A 1 96 ? 4.332 3.727 -16.538 1.00 49.56 96 VAL A N 1
ATOM 717 C CA . VAL A 1 96 ? 4.609 5.143 -16.294 1.00 49.56 96 VAL A CA 1
ATOM 718 C C . VAL A 1 96 ? 4.748 5.727 -17.697 1.00 49.56 96 VAL A C 1
ATOM 720 O O . VAL A 1 96 ? 5.645 5.329 -18.439 1.00 49.56 96 VAL A O 1
ATOM 723 N N . THR A 1 97 ? 3.789 6.554 -18.113 1.00 48.34 97 THR A N 1
ATOM 724 C CA . THR A 1 97 ? 3.547 6.981 -19.506 1.00 48.34 97 THR A CA 1
ATOM 725 C C . THR A 1 97 ? 4.642 7.889 -20.089 1.00 48.34 97 THR A C 1
ATOM 727 O O . THR A 1 97 ? 4.373 8.727 -20.941 1.00 48.34 97 THR A O 1
ATOM 730 N N . THR A 1 98 ? 5.890 7.753 -19.641 1.00 42.94 98 THR A N 1
ATOM 731 C CA . THR A 1 98 ? 7.015 8.619 -20.005 1.00 42.94 98 THR A CA 1
ATOM 732 C C . THR A 1 98 ? 7.971 8.022 -21.032 1.00 42.94 98 THR A C 1
ATOM 734 O O . THR A 1 98 ? 8.901 8.717 -21.428 1.00 42.94 98 THR A O 1
ATOM 737 N N . THR A 1 99 ? 7.784 6.787 -21.514 1.00 41.34 99 THR A N 1
ATOM 738 C CA . THR A 1 99 ? 8.708 6.217 -22.512 1.00 41.34 99 THR A CA 1
ATOM 739 C C . THR A 1 99 ? 7.989 5.718 -23.761 1.00 41.34 99 THR A C 1
ATOM 741 O O . THR A 1 99 ? 7.353 4.673 -23.794 1.00 41.34 99 THR A O 1
ATOM 744 N N . SER A 1 100 ? 8.146 6.499 -24.826 1.00 38.12 100 SER A N 1
ATOM 745 C CA . SER A 1 100 ? 7.869 6.181 -26.229 1.00 38.12 100 SER A CA 1
ATOM 746 C C .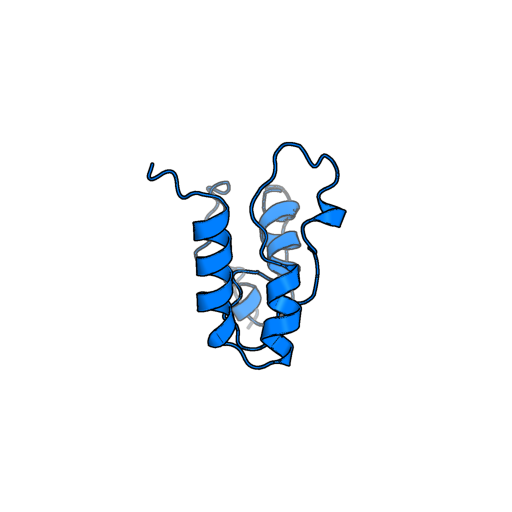 SER A 1 100 ? 8.857 5.169 -26.832 1.00 38.12 100 SER A C 1
ATOM 748 O O . SER A 1 100 ? 8.922 5.020 -28.050 1.00 38.12 100 SER A O 1
ATOM 750 N N . ALA A 1 101 ? 9.652 4.483 -26.009 1.00 41.53 101 ALA A N 1
ATOM 751 C CA . ALA A 1 101 ? 10.617 3.503 -26.478 1.00 41.53 101 ALA A CA 1
ATOM 752 C C . ALA A 1 101 ? 9.983 2.103 -26.425 1.00 41.53 101 ALA A C 1
ATOM 754 O O . ALA A 1 101 ? 9.561 1.677 -25.345 1.00 41.53 101 ALA A O 1
ATOM 755 N N . PRO A 1 102 ? 9.902 1.372 -27.554 1.00 40.00 102 PRO A N 1
ATOM 756 C CA . PRO A 1 102 ? 9.468 -0.017 -27.525 1.00 40.00 102 PRO A CA 1
ATOM 757 C C . PRO A 1 102 ? 10.412 -0.829 -26.625 1.00 40.00 102 PRO A C 1
ATOM 759 O O . PRO A 1 102 ? 11.605 -0.515 -26.544 1.00 40.00 102 PRO A O 1
ATOM 762 N N . PRO A 1 103 ? 9.911 -1.869 -25.937 1.00 46.28 103 PRO A N 1
ATOM 763 C CA . PRO A 1 103 ? 10.746 -2.707 -25.094 1.00 46.28 103 PRO A CA 1
ATOM 764 C C . PRO A 1 103 ? 11.823 -3.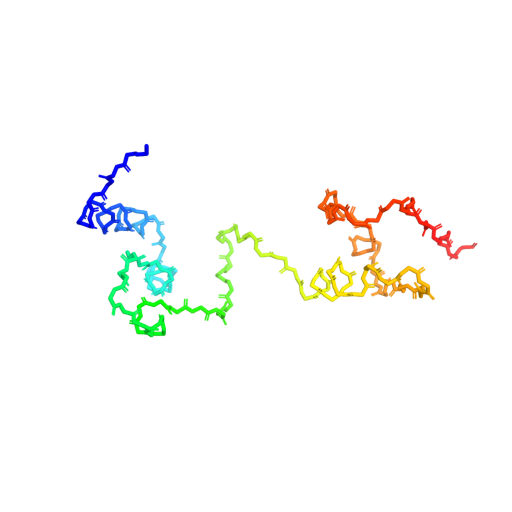360 -25.962 1.00 46.28 103 PRO A C 1
ATOM 766 O O . PRO A 1 103 ? 11.534 -4.249 -26.760 1.00 46.28 103 PRO A O 1
ATOM 769 N N . VAL A 1 104 ? 13.075 -2.923 -25.809 1.00 42.62 104 VAL A N 1
ATOM 770 C CA . VAL A 1 104 ? 14.227 -3.634 -26.365 1.00 42.62 104 VAL A CA 1
ATOM 771 C C . VAL A 1 104 ? 14.372 -4.917 -25.555 1.00 42.62 104 VAL A C 1
ATOM 773 O O . VAL A 1 104 ? 15.017 -4.956 -24.507 1.00 42.62 104 VAL A O 1
ATOM 776 N N . SER A 1 105 ? 13.704 -5.973 -26.010 1.00 44.56 105 SER A N 1
ATOM 777 C CA . SER A 1 105 ? 13.975 -7.333 -25.573 1.00 44.56 105 SER A CA 1
ATOM 778 C C . SER A 1 105 ? 15.379 -7.689 -26.049 1.00 44.56 105 SER A C 1
ATOM 780 O O . SER A 1 105 ? 15.581 -7.995 -27.223 1.00 44.56 105 SER A O 1
ATOM 782 N N . ILE A 1 106 ? 16.362 -7.621 -25.152 1.00 46.66 106 ILE A N 1
ATOM 783 C CA . ILE A 1 106 ? 17.658 -8.257 -25.391 1.00 46.66 106 ILE A CA 1
ATOM 784 C C . ILE A 1 106 ? 17.354 -9.756 -25.547 1.00 46.66 106 ILE A C 1
ATOM 786 O O . ILE A 1 106 ? 16.765 -10.331 -24.624 1.00 46.66 106 ILE A O 1
ATOM 790 N N . PRO A 1 107 ? 17.661 -10.388 -26.697 1.00 41.03 107 PRO A N 1
ATOM 791 C CA . PRO A 1 107 ? 17.406 -11.807 -26.873 1.00 41.03 107 PRO A CA 1
ATOM 792 C C . PRO A 1 107 ? 18.177 -12.558 -25.791 1.00 41.03 107 PRO A C 1
ATOM 794 O O . PRO A 1 107 ? 19.370 -12.333 -25.589 1.00 41.03 107 PRO A O 1
ATOM 797 N N . SER A 1 108 ? 17.459 -13.405 -25.053 1.00 41.22 108 SER A N 1
ATOM 798 C CA . SER A 1 108 ? 18.051 -14.319 -24.082 1.00 41.22 108 SER A CA 1
ATOM 799 C C . SER A 1 108 ? 19.199 -15.051 -24.763 1.00 41.22 108 SER A C 1
ATOM 801 O O . SER A 1 108 ? 18.960 -15.737 -25.753 1.00 41.22 108 SER A O 1
ATOM 803 N N . ALA A 1 109 ? 20.416 -14.903 -24.241 1.00 42.06 109 ALA A N 1
ATOM 804 C CA . ALA A 1 109 ? 21.567 -15.649 -24.718 1.00 42.06 109 ALA A CA 1
ATOM 805 C C . ALA A 1 109 ? 21.278 -17.155 -24.580 1.00 42.06 109 ALA A C 1
ATOM 807 O O . ALA A 1 109 ? 21.262 -17.706 -23.478 1.00 42.06 109 ALA A O 1
ATOM 808 N N . ARG A 1 110 ? 20.975 -17.780 -25.715 1.00 38.50 110 ARG A N 1
ATOM 809 C CA . ARG A 1 110 ? 21.153 -19.196 -26.008 1.00 38.50 110 ARG A CA 1
ATOM 810 C C . ARG A 1 110 ? 22.026 -19.280 -27.244 1.00 38.50 110 ARG A C 1
ATOM 812 O O . ARG A 1 110 ? 21.820 -18.433 -28.141 1.00 38.50 110 ARG A O 1
#

Foldseek 3Di:
DDDDDQVNQVVVLVVVLVVDDPVVSVVVVQADFDDDPVDPDCNVTHDDDDDDDPPPPDPDDDVLCVPCVPPVVLPPVDDDDDPDDVVSVDDDPPPPVRDPDDPPPPPDDD

Radius of gyration: 20.56 Å; Cα contacts (8 Å, |Δi|>4): 42; chains: 1; bounding box: 43×41×44 Å

Secondary structure (DSSP, 8-state):
-----HHHHHHHHHHHHHTS-HHHHHHHHTT-----TT-S-GGGT---SPPPPTTS------HHIIIIIIIITT-TTS-----S-HHHHSPPS---TT-------PPP--

Sequence (110 aa):
MTTLSREETDALIAEVLEVYPEKAQKDRAKHLATNDQTIEQSKKCITSNRKSLPGVMTIRGCAYAGSKGVVWGPIKDMIHISHGPVAVSTPAPVAVTTTSAPPVSIPSAR

Solvent-accessible surface area (backbone atoms only — not comparable to full-atom values): 7645 Å² total; per-residue (Å²): 132,88,83,73,51,72,68,58,51,52,49,53,52,50,64,67,39,67,82,42,57,72,73,55,27,65,57,48,56,45,61,55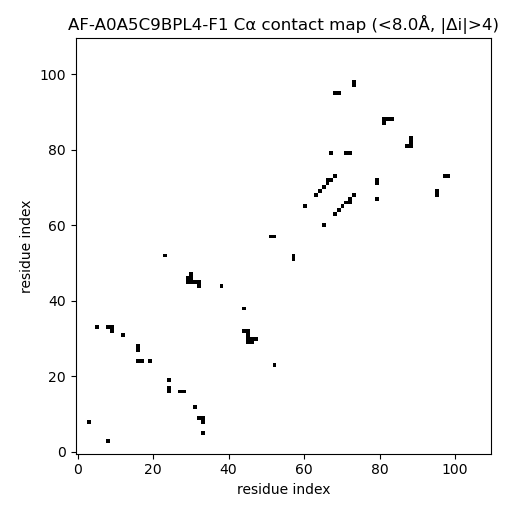,67,84,90,57,94,85,57,87,57,57,79,82,65,40,60,73,98,69,84,79,70,87,91,68,79,72,90,72,83,54,72,62,52,52,45,49,61,60,65,52,51,74,48,83,92,59,86,84,81,66,87,70,63,66,80,79,56,53,79,66,90,79,65,69,90,79,65,97,65,77,84,79,75,76,76,78,93,122

Mean predicted aligned error: 11.22 Å